Protein AF-Q32W78-F1 (afdb_monomer)

Secondary structure (DSSP, 8-state):
-----------TT-S-SEEEESSS----S--SS-------EEEE-SSS-----PPPPSSTT---------------

InterPro domains:
  IPR033304 Deleted in lung and esophageal cancer protein 1 [PTHR46348] (5-67)

Solvent-accessible surface area (backbone atoms only — not comparable to full-atom values): 5881 Å² total; per-residue (Å²): 132,85,82,78,79,79,73,79,78,81,54,95,79,74,68,66,63,56,51,53,46,61,79,73,88,85,87,73,93,78,68,92,85,75,87,86,87,83,83,64,50,74,42,73,72,58,99,62,93,78,91,84,78,86,72,82,62,98,46,94,89,56,83,85,76,89,75,73,81,80,71,78,83,71,86,133

Sequence (76 aa):
GEFQSTEPEQSCADTPVFLAKPPIGFFTDYEIGPVYEMVIALQNTTTTSRYLRVLPPSTPYFALGLVSPVLDCGYC

Structure (mmCIF, N/CA/C/O backbone):
data_AF-Q32W78-F1
#
_entry.id   AF-Q32W78-F1
#
loop_
_atom_site.group_PDB
_atom_site.id
_atom_site.type_symbol
_atom_site.label_atom_id
_atom_site.label_alt_id
_atom_site.label_comp_id
_atom_site.label_asym_id
_atom_site.label_entity_id
_atom_site.label_seq_id
_atom_site.pdbx_PDB_ins_code
_atom_site.Cartn_x
_atom_site.Cartn_y
_atom_site.Cartn_z
_atom_site.occupancy
_atom_site.B_iso_or_equiv
_atom_site.auth_seq_id
_atom_site.auth_comp_id
_atom_site.auth_asym_id
_atom_site.auth_atom_id
_atom_site.pdbx_PDB_model_num
ATOM 1 N N . GLY A 1 1 ? 31.617 37.807 -5.499 1.00 37.16 1 GLY A N 1
ATOM 2 C CA . GLY A 1 1 ? 31.365 36.444 -5.014 1.00 37.16 1 GLY A CA 1
ATOM 3 C C . GLY A 1 1 ? 30.341 35.869 -5.943 1.00 37.16 1 GLY A C 1
ATOM 4 O O . GLY A 1 1 ? 29.209 36.324 -5.903 1.00 37.16 1 GLY A O 1
ATOM 5 N N . GLU A 1 2 ? 30.777 35.013 -6.857 1.00 35.06 2 GLU A N 1
ATOM 6 C CA . GLU A 1 2 ? 29.910 34.418 -7.871 1.00 35.06 2 GLU A CA 1
ATOM 7 C C . GLU A 1 2 ? 29.011 33.390 -7.180 1.00 35.06 2 GLU A C 1
ATOM 9 O O . GLU A 1 2 ? 29.500 32.414 -6.610 1.00 35.06 2 GLU A O 1
ATOM 14 N N . PHE A 1 3 ? 27.703 33.636 -7.178 1.00 46.88 3 PHE A N 1
ATOM 15 C CA . PHE A 1 3 ? 26.718 32.659 -6.735 1.00 46.88 3 PHE A CA 1
ATOM 16 C C . PHE A 1 3 ? 26.593 31.606 -7.835 1.00 46.88 3 PHE A C 1
ATOM 18 O O . PHE A 1 3 ? 25.873 31.799 -8.812 1.00 46.88 3 PHE A O 1
ATOM 25 N N . GLN A 1 4 ? 27.334 30.506 -7.701 1.00 44.25 4 GLN A N 1
ATOM 26 C CA . GLN A 1 4 ? 27.114 29.326 -8.526 1.00 44.25 4 GLN A CA 1
ATOM 27 C C . GLN A 1 4 ? 25.736 28.755 -8.188 1.00 44.25 4 GLN A C 1
ATOM 29 O O . GLN A 1 4 ? 25.496 28.274 -7.082 1.00 44.25 4 GLN A O 1
ATOM 34 N N . SER A 1 5 ? 24.823 28.862 -9.151 1.00 52.44 5 SER A N 1
ATOM 35 C CA . SER A 1 5 ? 23.563 28.131 -9.170 1.00 52.44 5 SER A CA 1
ATOM 36 C C . SER A 1 5 ? 23.886 26.639 -9.191 1.00 52.44 5 SER A C 1
ATOM 38 O O . SER A 1 5 ? 24.338 26.120 -10.208 1.00 52.44 5 SER A O 1
ATOM 40 N N . THR A 1 6 ? 23.699 25.958 -8.063 1.00 41.25 6 THR A N 1
ATOM 41 C CA . THR A 1 6 ? 23.717 24.496 -8.010 1.00 41.25 6 THR A CA 1
ATOM 42 C C . THR A 1 6 ? 22.494 23.991 -8.771 1.00 41.25 6 THR A C 1
ATOM 44 O O . THR A 1 6 ? 21.388 23.979 -8.234 1.00 41.25 6 THR A O 1
ATOM 47 N N . GLU A 1 7 ? 22.672 23.599 -10.031 1.00 52.50 7 GLU A N 1
ATOM 48 C CA . GLU A 1 7 ? 21.738 22.671 -10.667 1.00 52.50 7 GLU A CA 1
ATOM 49 C C . GLU A 1 7 ? 21.780 21.361 -9.866 1.00 52.50 7 GLU A C 1
ATOM 51 O O . GLU A 1 7 ? 22.871 20.833 -9.631 1.00 52.50 7 GLU A O 1
ATOM 56 N N . PRO A 1 8 ? 20.642 20.840 -9.378 1.00 46.38 8 PRO A N 1
ATOM 57 C CA . PRO A 1 8 ? 20.643 19.529 -8.764 1.00 46.38 8 PRO A CA 1
ATOM 58 C C . PRO A 1 8 ? 20.920 18.520 -9.876 1.00 46.38 8 PRO A C 1
ATOM 60 O O . PRO A 1 8 ? 20.097 18.331 -10.771 1.00 46.38 8 PRO A O 1
ATOM 63 N N . GLU A 1 9 ? 22.099 17.900 -9.837 1.00 46.03 9 GLU A N 1
ATOM 64 C CA . GLU A 1 9 ? 22.394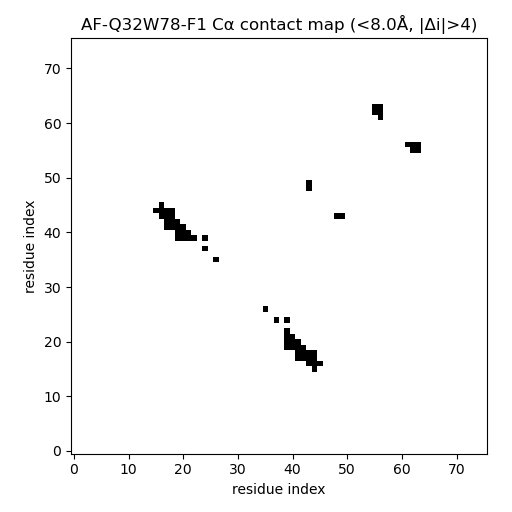 16.733 -10.657 1.00 46.03 9 GLU A CA 1
ATOM 65 C C . GLU A 1 9 ? 21.294 15.697 -10.402 1.00 46.03 9 GLU A C 1
ATOM 67 O O . GLU A 1 9 ? 21.193 15.136 -9.308 1.00 46.03 9 GLU A O 1
ATOM 72 N N . GLN A 1 10 ? 20.430 15.479 -11.396 1.00 51.22 10 GLN A N 1
ATOM 73 C CA . GLN A 1 10 ? 19.429 14.421 -11.366 1.00 51.22 10 GLN A CA 1
ATOM 74 C C . GLN A 1 10 ? 20.165 13.084 -11.392 1.00 51.22 10 GL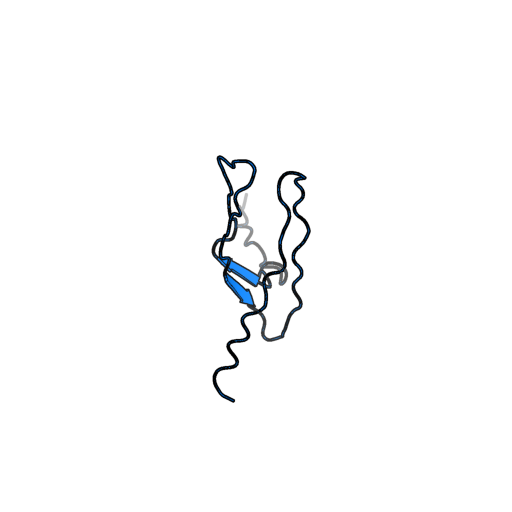N A C 1
ATOM 76 O O . GLN A 1 10 ? 20.485 12.529 -12.443 1.00 51.22 10 GLN A O 1
ATOM 81 N N . SER A 1 11 ? 20.473 12.582 -10.201 1.00 55.91 11 SER A N 1
ATOM 82 C CA . SER A 1 11 ? 20.958 11.230 -9.998 1.00 55.91 11 SER A CA 1
ATOM 83 C C . SER A 1 11 ? 19.954 10.254 -10.609 1.00 55.91 11 SER A C 1
ATOM 85 O O . SER A 1 11 ? 18.744 10.391 -10.423 1.00 55.91 11 SER A O 1
ATOM 87 N N . CYS A 1 12 ? 20.442 9.205 -11.275 1.00 54.12 12 CYS A N 1
ATOM 88 C CA . CYS A 1 12 ? 19.630 8.094 -11.791 1.00 54.12 12 CYS A CA 1
ATOM 89 C C . CYS A 1 12 ? 18.754 7.406 -10.712 1.00 54.12 12 CYS A C 1
ATOM 91 O O . CYS A 1 12 ? 17.985 6.500 -11.028 1.00 54.12 12 CYS A O 1
ATOM 93 N N . ALA A 1 13 ? 18.884 7.812 -9.445 1.00 56.78 13 ALA A N 1
ATOM 94 C CA . ALA A 1 13 ? 18.092 7.388 -8.300 1.00 56.78 13 ALA A CA 1
ATOM 95 C C . ALA A 1 13 ? 16.774 8.169 -8.081 1.00 56.78 13 ALA A C 1
ATOM 97 O O . ALA A 1 13 ? 15.977 7.735 -7.253 1.00 56.78 13 ALA A O 1
ATOM 98 N N . ASP A 1 14 ? 16.514 9.276 -8.788 1.00 63.47 14 ASP A N 1
ATOM 99 C CA . ASP A 1 14 ? 15.373 10.165 -8.478 1.00 63.47 14 ASP A CA 1
ATOM 100 C C . ASP A 1 14 ? 14.033 9.750 -9.099 1.00 63.47 14 ASP A C 1
ATOM 102 O O . ASP A 1 14 ? 12.978 10.254 -8.712 1.00 63.47 14 ASP A O 1
ATOM 106 N N . THR A 1 15 ? 14.032 8.828 -10.065 1.00 75.62 15 THR A N 1
ATOM 107 C CA . THR A 1 15 ? 12.775 8.382 -10.680 1.00 75.62 15 THR A CA 1
ATOM 108 C C . THR A 1 15 ? 12.189 7.206 -9.893 1.00 75.62 15 THR A C 1
ATOM 110 O O . THR A 1 15 ? 12.788 6.127 -9.873 1.00 75.62 15 THR A O 1
ATOM 113 N N . PRO A 1 16 ? 11.010 7.356 -9.261 1.00 83.88 16 PRO A N 1
ATOM 114 C CA . PRO A 1 16 ? 10.388 6.271 -8.515 1.00 83.88 16 PRO A CA 1
ATOM 115 C C . PRO A 1 16 ? 9.977 5.137 -9.461 1.00 83.88 16 PRO A C 1
ATOM 117 O O . PRO A 1 16 ? 9.368 5.376 -10.503 1.00 83.88 16 PRO A O 1
ATOM 120 N N . VAL A 1 17 ? 10.265 3.888 -9.075 1.00 90.25 17 VAL A N 1
ATOM 121 C CA . VAL A 1 17 ? 9.941 2.671 -9.855 1.00 90.25 17 VAL A CA 1
ATOM 122 C C . VAL A 1 17 ? 8.429 2.492 -10.044 1.00 90.25 17 VAL A C 1
ATOM 124 O O . VAL A 1 17 ? 7.982 1.942 -11.051 1.00 90.25 17 VAL A O 1
ATOM 127 N N . PHE A 1 18 ? 7.639 2.969 -9.080 1.00 91.25 18 PHE A N 1
ATOM 128 C CA . PHE A 1 18 ? 6.186 2.967 -9.149 1.00 91.25 18 PHE A CA 1
ATOM 129 C C . PHE A 1 18 ? 5.623 4.337 -8.779 1.00 91.25 18 PHE A C 1
ATOM 131 O O . PHE A 1 18 ? 6.007 4.913 -7.762 1.00 91.25 18 PHE A O 1
ATOM 138 N N . LEU A 1 19 ? 4.670 4.824 -9.571 1.00 92.44 19 LEU A N 1
ATOM 139 C CA . LEU A 1 19 ? 3.838 5.972 -9.215 1.00 92.44 19 LEU A CA 1
ATOM 140 C C . LEU A 1 19 ? 2.530 5.478 -8.603 1.00 92.44 19 LEU A C 1
ATOM 142 O O . LEU A 1 19 ? 1.831 4.668 -9.212 1.00 92.44 19 LEU A O 1
ATOM 146 N N . ALA A 1 20 ? 2.202 5.983 -7.416 1.00 92.00 20 ALA A N 1
ATOM 147 C CA . ALA A 1 20 ? 0.988 5.638 -6.689 1.00 92.00 20 ALA A CA 1
ATOM 148 C C . ALA A 1 20 ? -0.050 6.762 -6.774 1.00 92.00 20 ALA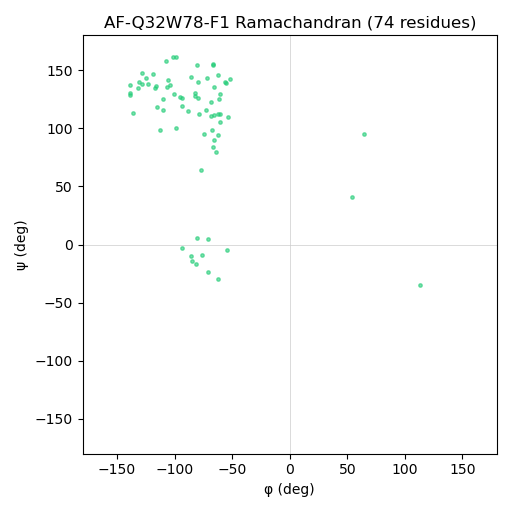 A C 1
ATOM 150 O O . ALA A 1 20 ? 0.283 7.942 -6.634 1.00 92.00 20 ALA A O 1
ATOM 151 N N . LYS A 1 21 ? -1.315 6.398 -6.998 1.00 90.44 21 LYS A N 1
ATOM 152 C CA . LYS A 1 21 ? -2.452 7.326 -7.036 1.00 90.44 21 LYS A CA 1
ATOM 153 C C . LYS A 1 21 ? -3.646 6.743 -6.258 1.00 90.44 21 LYS A C 1
ATOM 155 O O . LYS A 1 21 ? -4.216 5.760 -6.728 1.00 90.44 21 LYS A O 1
ATOM 160 N N . PRO A 1 22 ? -4.043 7.342 -5.119 1.00 92.69 22 PRO A N 1
ATOM 161 C CA . PRO A 1 22 ? -3.312 8.386 -4.398 1.00 92.69 22 PRO A CA 1
ATOM 162 C C . PRO A 1 22 ? -1.990 7.842 -3.816 1.00 92.69 22 PRO A C 1
ATOM 164 O O . PRO A 1 22 ? -1.881 6.645 -3.561 1.00 92.69 22 PRO A O 1
ATOM 167 N N . PRO A 1 23 ? -0.976 8.694 -3.587 1.00 86.81 23 PRO A N 1
ATOM 168 C CA . PRO A 1 23 ? 0.286 8.253 -2.992 1.00 86.81 23 PRO A CA 1
ATOM 169 C C . PRO A 1 23 ? 0.156 7.886 -1.507 1.00 86.81 23 PRO A C 1
ATOM 171 O O . PRO A 1 23 ? 0.964 7.120 -0.992 1.00 86.81 23 PRO A O 1
ATOM 174 N N . ILE A 1 24 ? -0.852 8.433 -0.821 1.00 87.31 24 ILE A N 1
ATOM 175 C CA . ILE A 1 24 ? -1.140 8.191 0.594 1.00 87.31 24 ILE A CA 1
ATOM 176 C C . ILE A 1 24 ? -2.657 8.056 0.744 1.00 87.31 24 ILE A C 1
ATOM 178 O O . ILE A 1 24 ? -3.402 8.902 0.250 1.00 87.31 24 ILE A O 1
ATOM 182 N N . GLY A 1 25 ? -3.107 6.996 1.416 1.00 84.94 25 GLY A N 1
ATOM 183 C CA . GLY A 1 25 ? -4.495 6.819 1.840 1.00 84.94 25 GLY A CA 1
ATOM 184 C C . GLY A 1 25 ? -4.629 7.053 3.343 1.00 84.94 25 GLY A C 1
ATOM 185 O O . GLY A 1 25 ? -3.749 6.656 4.105 1.00 84.94 25 GLY A O 1
ATOM 186 N N . PHE A 1 26 ? -5.723 7.684 3.766 1.00 84.25 26 PHE A N 1
ATOM 187 C CA . PHE A 1 26 ? -6.033 7.906 5.177 1.00 84.25 26 PHE A CA 1
ATOM 188 C C . PHE A 1 26 ? -7.317 7.171 5.554 1.00 84.25 26 PHE A C 1
ATOM 190 O O . PHE A 1 26 ? -8.315 7.263 4.844 1.00 84.25 26 PHE A O 1
ATOM 197 N N . PHE A 1 27 ? -7.280 6.489 6.695 1.00 83.81 27 PHE A N 1
ATOM 198 C CA . PHE A 1 27 ? -8.457 5.967 7.380 1.00 83.81 27 PHE A CA 1
ATOM 199 C C . PHE A 1 27 ? -8.592 6.744 8.692 1.00 83.81 27 PHE A C 1
ATOM 201 O O . PHE A 1 27 ? -7.856 6.482 9.644 1.00 83.81 27 PHE A O 1
ATOM 208 N N . THR A 1 28 ? -9.451 7.763 8.714 1.00 85.00 28 THR A N 1
ATOM 209 C CA . THR A 1 28 ? -9.737 8.568 9.914 1.00 85.00 28 THR A CA 1
ATOM 210 C C . THR A 1 28 ? -11.057 8.133 10.541 1.00 85.00 28 THR A C 1
ATOM 212 O O . THR A 1 28 ? -11.856 7.470 9.884 1.00 85.00 28 THR A O 1
ATOM 215 N N . ASP A 1 29 ? -11.259 8.484 11.816 1.00 85.81 29 ASP A N 1
ATOM 216 C CA . ASP A 1 29 ? -12.534 8.292 12.527 1.00 85.81 29 ASP A CA 1
ATOM 217 C C . ASP A 1 29 ? -13.051 6.844 12.471 1.00 85.81 29 ASP A C 1
ATOM 219 O O . ASP A 1 29 ? -14.232 6.580 12.256 1.00 85.81 29 ASP A O 1
ATOM 223 N N . TYR A 1 30 ? -12.130 5.887 12.617 1.00 83.31 30 TYR A N 1
ATOM 224 C CA . TYR A 1 30 ? -12.455 4.474 12.489 1.00 83.31 30 TYR A CA 1
ATOM 225 C C . TYR A 1 30 ? -13.283 3.968 13.679 1.00 83.31 30 TYR A C 1
ATOM 227 O O . TYR A 1 30 ? -13.040 4.323 14.834 1.00 83.31 30 TYR A O 1
ATOM 235 N N . GLU A 1 31 ? -14.225 3.076 13.390 1.00 87.88 31 GLU A N 1
ATOM 236 C CA . GLU A 1 31 ? -15.021 2.342 14.368 1.00 87.88 31 GLU A CA 1
ATOM 237 C C . GLU A 1 31 ? -14.572 0.875 14.409 1.00 87.88 31 GLU A C 1
ATOM 239 O O . GLU A 1 31 ? -13.970 0.355 13.468 1.00 87.88 31 GLU A O 1
ATOM 244 N N . ILE A 1 32 ? -14.842 0.186 15.518 1.00 84.50 32 ILE A N 1
ATOM 245 C CA . ILE A 1 32 ? -14.498 -1.233 15.668 1.00 84.50 32 ILE A CA 1
ATOM 246 C C . ILE A 1 32 ? -15.549 -2.083 14.952 1.00 84.50 32 ILE A C 1
ATOM 248 O O . ILE A 1 32 ? -16.733 -1.994 15.269 1.00 84.50 32 ILE A O 1
ATOM 252 N N . GLY A 1 33 ? -15.111 -2.963 14.048 1.00 84.25 33 GLY A N 1
ATOM 253 C CA . GLY A 1 33 ? -15.972 -3.954 13.389 1.00 84.25 33 GLY A CA 1
ATOM 254 C C . GLY A 1 33 ? -16.178 -3.766 11.878 1.00 84.25 33 GLY A C 1
ATOM 255 O O . GLY A 1 33 ? -16.246 -4.782 11.185 1.00 84.25 33 GLY A O 1
ATOM 256 N N . PRO A 1 34 ? -16.246 -2.535 11.334 1.00 85.06 34 PRO A N 1
ATOM 257 C CA . PRO A 1 34 ? -16.295 -2.311 9.891 1.00 85.06 34 PRO A CA 1
ATOM 258 C C . PRO A 1 34 ? -15.009 -2.703 9.148 1.00 85.06 34 PRO A C 1
ATOM 260 O O . PRO A 1 34 ? -13.909 -2.685 9.700 1.00 85.06 34 PRO A O 1
ATOM 263 N N . VAL A 1 35 ? -15.160 -3.003 7.854 1.00 84.88 35 VAL A N 1
ATOM 264 C CA . VAL A 1 35 ? -14.052 -3.168 6.901 1.00 84.88 35 VAL A CA 1
ATOM 265 C C . VAL A 1 35 ? -13.921 -1.886 6.090 1.00 84.88 35 VAL A C 1
ATOM 267 O O . VAL A 1 35 ? -14.901 -1.407 5.524 1.00 84.88 35 VAL A O 1
ATOM 270 N N . TYR A 1 36 ? -12.705 -1.352 6.018 1.00 84.94 36 TYR A N 1
ATOM 271 C CA . TYR A 1 36 ? -12.398 -0.153 5.248 1.00 84.94 36 TYR A CA 1
ATOM 272 C C . TYR A 1 36 ? -11.618 -0.515 3.985 1.00 84.94 36 TYR A C 1
ATOM 274 O O . TYR A 1 36 ? -10.666 -1.295 4.041 1.00 84.94 36 TYR A O 1
ATOM 282 N N . GLU A 1 37 ? -11.999 0.078 2.855 1.00 85.56 37 GLU A N 1
ATOM 283 C CA . GLU A 1 37 ? -11.376 -0.159 1.553 1.00 85.56 37 GLU A CA 1
ATOM 284 C C . GLU A 1 37 ? -10.864 1.155 0.948 1.00 85.56 37 GLU A C 1
ATOM 286 O O . GLU A 1 37 ? -11.522 2.192 1.020 1.00 85.56 37 GLU A O 1
ATOM 291 N N . MET A 1 38 ? -9.670 1.108 0.35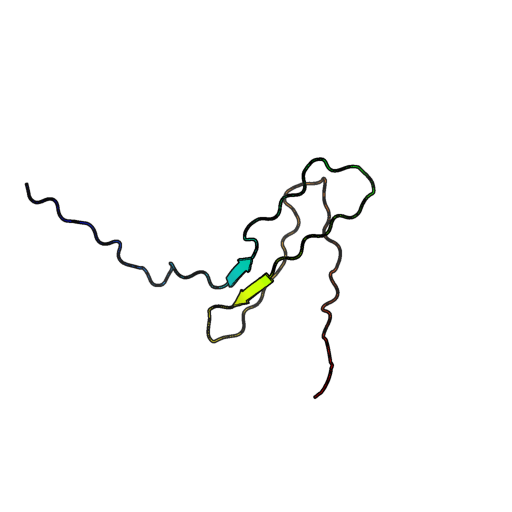2 1.00 84.62 38 MET A N 1
ATOM 292 C CA . MET A 1 38 ? -9.069 2.210 -0.400 1.00 84.62 38 MET A CA 1
ATOM 293 C C . MET A 1 38 ? -8.408 1.643 -1.653 1.00 84.62 38 MET A C 1
ATOM 295 O O . MET A 1 38 ? -7.582 0.734 -1.567 1.00 84.62 38 MET A O 1
ATOM 299 N N . VAL A 1 39 ? -8.729 2.216 -2.811 1.00 86.25 39 VAL A N 1
ATOM 300 C CA . VAL A 1 39 ? -8.145 1.804 -4.091 1.00 86.25 39 VAL A CA 1
ATOM 301 C C . VAL A 1 39 ? -6.935 2.682 -4.394 1.00 86.25 39 VAL A C 1
ATOM 303 O O . VAL A 1 39 ? -7.060 3.898 -4.540 1.00 86.25 39 VAL A O 1
ATOM 306 N N . ILE A 1 40 ? -5.760 2.060 -4.511 1.00 88.12 40 ILE A N 1
ATOM 307 C CA . ILE A 1 40 ? -4.518 2.723 -4.922 1.00 88.12 40 ILE A CA 1
ATOM 308 C C . ILE A 1 40 ? -4.074 2.126 -6.253 1.00 88.12 40 ILE A C 1
ATOM 310 O O . ILE A 1 40 ? -3.757 0.940 -6.343 1.00 88.12 40 ILE A O 1
ATOM 314 N N . ALA A 1 41 ? -4.011 2.959 -7.286 1.00 90.12 41 ALA A N 1
ATOM 315 C CA . ALA A 1 41 ? -3.442 2.573 -8.567 1.00 90.12 41 ALA A CA 1
ATOM 316 C C . ALA A 1 41 ? -1.915 2.702 -8.517 1.00 90.12 41 ALA A C 1
ATOM 318 O O . ALA A 1 41 ? -1.392 3.764 -8.173 1.00 90.12 41 ALA A O 1
ATOM 319 N N . LEU A 1 42 ? -1.205 1.635 -8.893 1.00 91.25 42 LEU A N 1
ATOM 320 C CA . LEU A 1 42 ? 0.252 1.621 -9.030 1.00 91.25 42 LEU A CA 1
ATOM 321 C C . LEU A 1 42 ? 0.639 1.509 -10.504 1.00 91.25 42 LEU A C 1
ATOM 323 O O . LEU A 1 42 ? 0.237 0.574 -11.193 1.00 91.25 42 LEU A 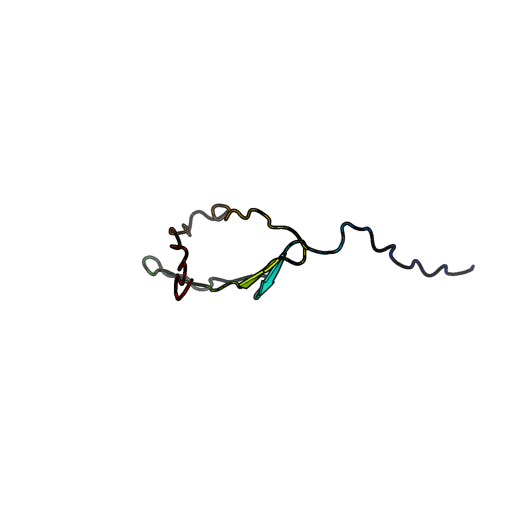O 1
ATOM 327 N N . GLN A 1 43 ? 1.457 2.442 -10.977 1.00 91.81 43 GLN A N 1
ATOM 328 C CA . GLN A 1 43 ? 1.995 2.450 -12.334 1.00 91.81 43 GLN A CA 1
ATOM 329 C C . GLN A 1 43 ? 3.493 2.148 -12.297 1.00 91.81 43 GLN A C 1
ATOM 331 O O . GLN A 1 43 ? 4.257 2.944 -11.759 1.00 91.81 43 GLN A O 1
ATOM 336 N N . ASN A 1 44 ? 3.916 1.026 -12.887 1.00 92.00 44 ASN A N 1
ATOM 337 C CA . ASN A 1 44 ? 5.335 0.737 -13.114 1.00 92.00 44 ASN A CA 1
ATOM 338 C C . ASN A 1 44 ? 5.886 1.716 -14.163 1.00 92.00 44 ASN A C 1
ATOM 340 O O . ASN A 1 44 ? 5.357 1.791 -15.272 1.00 92.00 44 ASN A O 1
ATOM 344 N N . THR A 1 45 ? 6.919 2.475 -13.809 1.00 92.81 45 THR A N 1
ATOM 345 C CA . THR A 1 45 ? 7.556 3.476 -14.686 1.00 92.81 45 THR A CA 1
ATOM 346 C C . THR A 1 45 ? 8.749 2.916 -15.459 1.00 92.81 45 THR A C 1
ATOM 348 O O . THR A 1 45 ? 9.347 3.609 -16.278 1.00 92.81 45 THR A O 1
ATOM 351 N N . THR A 1 46 ? 9.105 1.657 -15.209 1.00 90.06 46 THR A N 1
ATOM 352 C CA . THR A 1 46 ? 10.238 0.974 -15.834 1.00 90.06 46 THR A CA 1
ATOM 353 C C . THR A 1 46 ? 9.784 0.084 -16.989 1.00 90.06 46 THR A C 1
ATOM 355 O O . THR A 1 46 ? 8.631 -0.328 -17.075 1.00 90.06 46 THR A O 1
ATOM 358 N N . THR A 1 47 ? 10.715 -0.280 -17.868 1.00 92.00 47 THR A N 1
ATOM 359 C CA . THR A 1 47 ? 10.466 -1.174 -19.014 1.00 92.00 47 THR A CA 1
ATOM 360 C C . THR A 1 47 ? 10.461 -2.662 -18.643 1.00 92.00 47 THR A C 1
ATOM 362 O O . THR A 1 47 ? 10.382 -3.522 -19.517 1.00 92.00 47 THR A O 1
ATOM 365 N N . THR A 1 48 ? 10.557 -2.990 -17.353 1.00 91.38 48 THR A N 1
ATOM 366 C CA . THR A 1 48 ? 10.672 -4.368 -16.855 1.00 91.38 48 THR A CA 1
ATOM 367 C C . THR A 1 48 ? 9.637 -4.650 -15.779 1.00 91.38 48 THR A C 1
ATOM 369 O O . THR A 1 48 ? 9.323 -3.771 -14.978 1.00 91.38 48 THR A O 1
ATOM 372 N N . SER A 1 49 ? 9.154 -5.891 -15.696 1.00 90.50 49 SER A N 1
ATOM 373 C CA . SER A 1 49 ? 8.303 -6.306 -14.577 1.00 90.50 49 SER A CA 1
ATOM 374 C C . SER A 1 49 ? 9.052 -6.212 -13.241 1.00 90.50 49 SER A C 1
ATOM 376 O O . SER A 1 49 ? 10.270 -6.415 -13.164 1.00 90.50 49 SER A O 1
ATOM 378 N N . ARG A 1 50 ? 8.320 -5.871 -12.181 1.00 87.62 50 ARG A N 1
ATOM 379 C CA . ARG A 1 50 ? 8.846 -5.632 -10.835 1.00 87.62 50 ARG A CA 1
ATOM 380 C C . ARG A 1 50 ? 7.899 -6.245 -9.810 1.00 87.62 50 ARG A C 1
ATOM 382 O O . ARG A 1 50 ? 6.685 -6.125 -9.935 1.00 87.62 50 ARG A O 1
ATOM 389 N N . TYR A 1 51 ? 8.471 -6.902 -8.806 1.00 88.12 51 TYR A N 1
ATOM 390 C CA . TYR A 1 51 ? 7.707 -7.519 -7.727 1.00 88.12 51 TYR A CA 1
ATOM 391 C C . TYR A 1 51 ? 7.287 -6.473 -6.690 1.00 88.12 51 TYR A C 1
ATOM 393 O O . TYR A 1 51 ? 8.081 -5.604 -6.325 1.00 88.12 51 TYR A O 1
ATOM 401 N N . LEU A 1 52 ? 6.062 -6.594 -6.184 1.00 85.75 52 LEU A N 1
ATOM 402 C CA . LEU A 1 52 ? 5.527 -5.769 -5.108 1.00 85.75 52 LEU A CA 1
ATOM 403 C C . LEU A 1 52 ? 5.029 -6.660 -3.977 1.00 85.75 52 LEU A C 1
ATOM 405 O O . LEU A 1 52 ? 4.457 -7.723 -4.206 1.00 85.75 52 LEU A O 1
ATOM 409 N N . ARG A 1 53 ? 5.228 -6.198 -2.744 1.00 86.19 53 ARG A N 1
ATOM 410 C CA . ARG A 1 53 ? 4.637 -6.806 -1.554 1.00 86.19 53 ARG A CA 1
ATOM 411 C C . ARG A 1 53 ? 3.984 -5.731 -0.716 1.00 86.19 53 ARG A C 1
ATOM 413 O O . ARG A 1 53 ? 4.549 -4.652 -0.545 1.00 86.19 53 ARG A O 1
ATOM 420 N N . VAL A 1 54 ? 2.827 -6.057 -0.165 1.00 83.44 54 VAL A N 1
ATOM 421 C CA . VAL A 1 54 ? 2.213 -5.224 0.857 1.00 83.44 54 VAL A CA 1
ATOM 422 C C . VAL A 1 54 ? 2.858 -5.577 2.191 1.00 83.44 54 VAL A C 1
ATOM 424 O O . VAL A 1 54 ? 3.015 -6.754 2.523 1.00 83.44 54 VAL A O 1
ATOM 427 N N . LEU A 1 55 ? 3.302 -4.559 2.922 1.00 84.19 55 LEU A N 1
ATOM 428 C CA . LEU A 1 55 ? 3.823 -4.747 4.268 1.00 84.19 55 LEU A CA 1
ATOM 429 C C . LEU A 1 55 ? 2.654 -4.722 5.257 1.00 84.19 55 LEU A C 1
ATOM 431 O O . LEU A 1 55 ? 1.716 -3.948 5.051 1.00 84.19 55 LEU A O 1
ATOM 435 N N . PRO A 1 56 ? 2.696 -5.537 6.325 1.00 82.00 56 PRO A N 1
ATOM 436 C CA . PRO A 1 56 ? 1.738 -5.412 7.411 1.00 82.00 56 PRO A CA 1
ATOM 437 C C . PRO A 1 56 ? 1.684 -3.960 7.910 1.00 82.00 56 PRO A C 1
ATOM 439 O O . PRO A 1 56 ? 2.733 -3.308 7.965 1.00 82.00 56 PRO A O 1
ATOM 442 N N . PRO A 1 57 ? 0.501 -3.440 8.275 1.00 82.12 57 PRO A N 1
ATOM 443 C CA . PRO A 1 57 ? 0.399 -2.110 8.849 1.00 82.12 57 PRO A CA 1
ATOM 444 C C . PRO A 1 57 ? 1.282 -1.997 10.093 1.00 82.12 57 PRO A C 1
ATOM 446 O O . PRO A 1 57 ? 1.304 -2.894 10.933 1.00 82.12 57 PRO A O 1
ATOM 449 N N . SER A 1 58 ? 1.964 -0.864 10.264 1.00 82.44 58 SER A N 1
ATOM 450 C CA . SER A 1 58 ? 2.747 -0.580 11.480 1.00 82.44 58 SER A CA 1
ATOM 451 C C . SER A 1 58 ? 1.873 -0.315 12.715 1.00 82.44 58 SER A C 1
ATOM 453 O O . SER A 1 58 ? 2.377 0.065 13.769 1.00 82.44 58 SER A O 1
ATOM 455 N N . THR A 1 59 ? 0.556 -0.463 12.574 1.00 79.69 59 THR A N 1
ATOM 456 C CA . THR A 1 59 ? -0.459 -0.202 13.587 1.00 79.69 59 THR A CA 1
ATOM 457 C C . THR A 1 59 ? -1.183 -1.503 13.940 1.00 79.69 59 THR A C 1
ATOM 459 O O . THR A 1 59 ? -1.551 -2.247 13.033 1.00 79.69 59 THR A O 1
ATOM 462 N N . PRO A 1 60 ? -1.437 -1.779 15.231 1.00 79.88 60 PRO A N 1
ATOM 463 C CA . PRO A 1 60 ? -2.176 -2.969 15.650 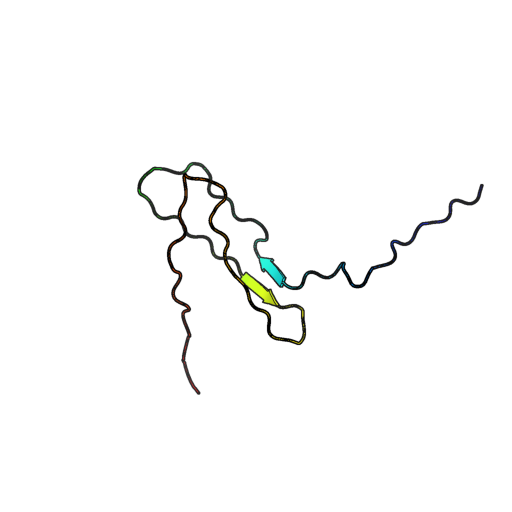1.00 79.88 60 PRO A CA 1
ATOM 464 C C . PRO A 1 60 ? -3.691 -2.854 15.414 1.00 79.88 60 PRO A C 1
ATOM 466 O O . PRO A 1 60 ? -4.405 -3.836 15.591 1.00 79.88 60 PRO A O 1
ATOM 469 N N . TYR A 1 61 ? -4.195 -1.670 15.050 1.00 78.56 61 TYR A N 1
ATOM 470 C CA . TYR A 1 61 ? -5.633 -1.411 14.905 1.00 78.56 61 TYR A CA 1
ATOM 471 C C . TYR A 1 61 ? -6.206 -1.882 13.566 1.00 78.56 61 TYR A C 1
ATOM 473 O O . TYR A 1 61 ? -7.417 -2.025 13.435 1.00 78.56 61 TYR A O 1
ATOM 481 N N . PHE A 1 62 ? -5.345 -2.135 12.579 1.00 75.50 62 PHE A N 1
ATOM 482 C CA . PHE A 1 62 ? -5.751 -2.545 11.242 1.00 75.50 62 PHE A CA 1
ATOM 483 C C . PHE A 1 62 ? -4.999 -3.799 10.815 1.00 75.50 62 PHE A C 1
ATOM 485 O O . PHE A 1 62 ? -3.786 -3.908 10.991 1.00 75.50 62 PHE A O 1
ATOM 492 N N . ALA A 1 63 ? -5.723 -4.721 10.190 1.00 75.44 63 ALA A N 1
ATOM 493 C CA . ALA A 1 63 ? -5.165 -5.875 9.504 1.00 75.44 63 ALA A CA 1
ATOM 494 C C . ALA A 1 63 ? -5.541 -5.802 8.022 1.00 75.44 63 ALA A C 1
ATOM 496 O O . ALA A 1 63 ? -6.614 -5.318 7.667 1.00 75.44 63 ALA A O 1
ATOM 497 N N . LEU A 1 64 ? -4.653 -6.280 7.155 1.00 75.50 64 LEU A N 1
ATOM 498 C CA . LEU A 1 64 ? -4.916 -6.349 5.721 1.00 75.50 64 LEU A CA 1
ATOM 499 C C . LEU A 1 64 ? -5.479 -7.727 5.374 1.00 75.50 64 LEU A C 1
ATOM 501 O O . LEU A 1 64 ? -4.868 -8.745 5.698 1.00 75.50 64 LEU A O 1
ATOM 505 N N . GLY A 1 65 ? -6.639 -7.752 4.717 1.00 68.56 65 GLY A N 1
ATOM 506 C CA . GLY A 1 65 ? -7.206 -8.962 4.123 1.00 68.56 65 GLY A CA 1
ATOM 507 C C . GLY A 1 65 ? -6.572 -9.276 2.764 1.00 68.56 65 GLY A C 1
ATOM 508 O O . GLY A 1 65 ? -6.077 -8.381 2.080 1.00 68.56 65 GLY A O 1
ATOM 509 N N . LEU A 1 66 ? -6.581 -10.551 2.362 1.00 60.59 66 LEU A N 1
ATOM 510 C CA . LEU A 1 66 ? -6.145 -10.968 1.027 1.00 60.59 66 LEU A CA 1
ATOM 511 C C . LEU A 1 66 ? -7.053 -10.336 -0.037 1.00 60.59 66 LEU A C 1
ATOM 513 O O . LEU A 1 66 ? -8.220 -10.703 -0.154 1.00 60.59 66 LEU A O 1
ATOM 517 N N . VAL A 1 67 ? -6.506 -9.417 -0.832 1.00 53.44 67 VAL A N 1
ATOM 518 C CA . VAL A 1 67 ? -7.156 -8.933 -2.053 1.00 53.44 67 VAL A CA 1
ATOM 519 C C . VAL A 1 67 ? -6.930 -9.998 -3.118 1.00 53.44 67 VAL A C 1
ATOM 521 O O . VAL A 1 67 ? -5.790 -10.239 -3.522 1.00 53.44 67 VAL A O 1
ATOM 524 N N . SER A 1 68 ? -7.990 -10.683 -3.551 1.00 47.19 68 SER A N 1
ATOM 525 C CA . SER A 1 68 ? -7.871 -11.570 -4.707 1.00 47.19 68 SER A CA 1
ATOM 526 C C . SER A 1 68 ? -7.447 -10.723 -5.907 1.00 47.19 68 SER A C 1
ATOM 528 O O . SER A 1 68 ? -8.102 -9.706 -6.161 1.00 47.19 68 SER A O 1
ATOM 530 N N . PRO A 1 69 ? -6.408 -11.100 -6.670 1.00 45.81 69 PRO A N 1
ATOM 531 C CA . PRO A 1 69 ? -6.208 -10.482 -7.963 1.00 45.81 69 PRO A CA 1
ATOM 532 C C . PRO A 1 69 ? -7.459 -10.805 -8.776 1.00 45.81 69 PRO A C 1
ATOM 534 O O . PRO A 1 69 ? -7.706 -11.967 -9.101 1.00 45.81 69 PRO A O 1
ATOM 537 N N . VAL A 1 70 ? -8.272 -9.793 -9.081 1.00 45.69 70 VAL A N 1
ATOM 538 C CA . VAL A 1 70 ? -9.190 -9.894 -10.210 1.00 45.69 70 VAL A CA 1
ATOM 539 C C . VAL A 1 70 ? -8.277 -9.946 -11.428 1.00 45.69 70 VAL A C 1
ATOM 541 O O . VAL A 1 70 ? -7.919 -8.932 -12.019 1.00 45.69 70 VAL A O 1
ATOM 544 N N . LEU A 1 71 ? -7.798 -11.151 -11.739 1.00 49.19 71 LEU A N 1
ATOM 545 C CA . LEU A 1 71 ? -7.457 -11.496 -13.099 1.00 49.19 71 LEU A CA 1
ATOM 546 C C . LEU A 1 71 ? -8.786 -11.382 -13.831 1.00 49.19 71 LEU A C 1
ATOM 548 O O . LEU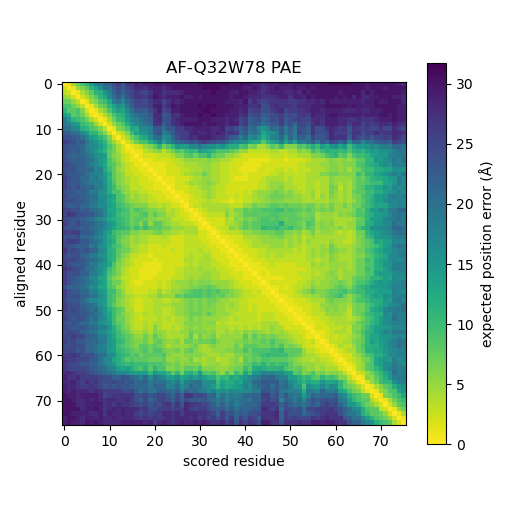 A 1 71 ? -9.595 -12.309 -13.802 1.00 49.19 71 LEU A O 1
ATOM 552 N N . ASP A 1 72 ? -9.038 -10.224 -14.432 1.00 45.94 72 ASP A N 1
ATOM 553 C CA . ASP A 1 72 ? -9.967 -10.150 -15.545 1.00 45.94 72 ASP A CA 1
ATOM 554 C C . ASP A 1 72 ? -9.334 -10.993 -16.661 1.00 45.94 72 ASP A C 1
ATOM 556 O O . ASP A 1 72 ? -8.608 -10.513 -17.527 1.00 45.94 72 ASP A O 1
ATOM 560 N N . CYS A 1 73 ? -9.490 -12.315 -16.556 1.00 43.19 73 CYS A N 1
ATOM 561 C CA . CYS A 1 73 ? -9.254 -13.244 -17.645 1.00 43.19 73 CYS A CA 1
ATOM 562 C C . CYS A 1 73 ? -10.474 -13.145 -18.567 1.00 43.19 73 CYS A C 1
ATOM 564 O O . CYS A 1 73 ? -11.275 -14.068 -18.694 1.00 43.19 73 CYS A O 1
ATOM 566 N N . GLY A 1 74 ? -10.650 -11.963 -19.148 1.00 55.16 74 GLY A N 1
ATOM 567 C CA . GLY A 1 74 ? -11.526 -11.693 -20.267 1.00 55.16 74 GLY A CA 1
ATOM 568 C C . GLY A 1 74 ? -10.679 -11.670 -21.531 1.00 55.16 74 GLY A C 1
ATOM 569 O O . GLY A 1 74 ? -10.039 -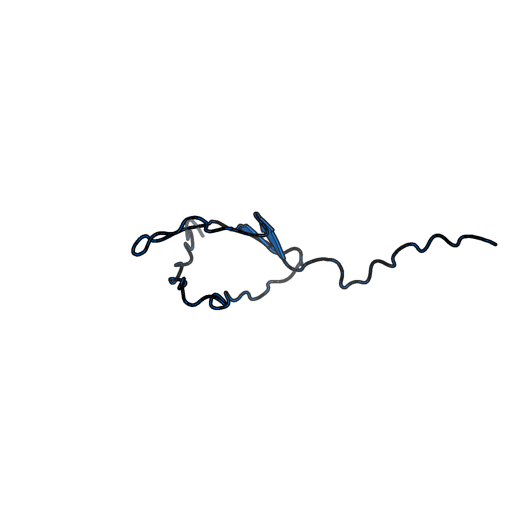10.668 -21.824 1.00 55.16 74 GLY A O 1
ATOM 570 N N . TYR A 1 75 ? -10.710 -12.778 -22.274 1.00 46.09 75 TYR A N 1
ATOM 571 C CA . TYR A 1 75 ? -10.134 -12.962 -23.614 1.00 46.09 75 TYR A CA 1
ATOM 572 C C . TYR A 1 75 ? -8.602 -12.867 -23.736 1.00 46.09 75 TYR A C 1
ATOM 574 O O . TYR A 1 75 ? -8.054 -11.796 -23.985 1.00 46.09 75 TYR A O 1
ATOM 582 N N . CYS A 1 76 ? -7.942 -14.029 -23.683 1.00 40.94 76 CYS A N 1
ATOM 583 C CA . CYS A 1 76 ? -7.032 -14.556 -24.717 1.00 40.94 76 CYS A CA 1
ATOM 584 C C . CYS A 1 76 ? -6.752 -16.037 -24.433 1.00 40.94 76 CYS A C 1
ATOM 586 O O . CYS A 1 76 ? -6.292 -16.338 -23.310 1.00 40.94 76 CYS A O 1
#

Radius of gyration: 19.63 Å; Cα contacts (8 Å, |Δi|>4): 32; chains: 1; bounding box: 48×51×40 Å

Foldseek 3Di:
DDPPDPDPPPDPPPDDQKDKVVPDDDDPPDDPPDDDDDDIDIDGPDPDDDDDDDDADPDPRDGDDDDPPPPP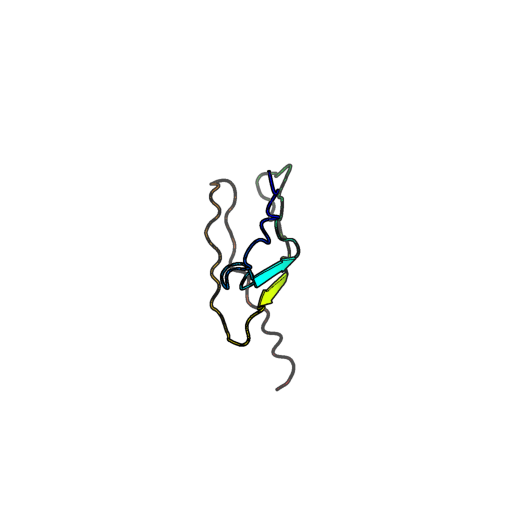PPDD

Mean predicted aligned error: 12.79 Å

Organism: Homo sapiens (NCBI:txid9606)

pLDDT: mean 73.41, std 18.27, range [35.06, 92.81]